Protein AF-A0A1E4MIM8-F1 (afdb_monomer_lite)

Secondary structure (DSSP, 8-state):
-HHHHHHHHH--B-HHHHHTT---B--EEEESS-GGGT--SSGGGEEEE-HHHHHHHHHHHHHHHHH--

Radius of gyration: 12.43 Å; chains: 1; bounding box: 22×32×29 Å

Foldseek 3Di:
DPPFVVQCVVVQAAPVCVVVVHGHGFDDKDFCDDVVRVTDPDSVRIGTHHPVVVVVVVVVVVVVVVVVD

Sequence (69 aa):
MRERAAVLAEEPFCRVCLERGLQVASDEVDHVVPLAWGGRDDRPNKQALCTPCHEAKSKAERAEARRRS

Structure (mmCIF, N/CA/C/O backbone):
data_AF-A0A1E4MIM8-F1
#
_entry.id   AF-A0A1E4MIM8-F1
#
loop_
_atom_site.group_PDB
_atom_site.id
_atom_site.type_symbol
_atom_site.label_atom_id
_atom_site.label_alt_id
_atom_site.label_comp_id
_atom_site.label_asym_id
_atom_site.label_entity_id
_atom_site.label_seq_id
_atom_site.pdbx_PDB_ins_code
_atom_site.Cartn_x
_atom_site.Cartn_y
_atom_site.Cartn_z
_atom_site.occupancy
_atom_site.B_iso_or_equiv
_atom_site.auth_seq_id
_atom_site.auth_comp_id
_atom_site.auth_asym_id
_atom_site.auth_atom_id
_atom_site.pdbx_PDB_model_num
ATOM 1 N N . MET A 1 1 ? -7.955 -9.350 -14.326 1.00 49.31 1 MET A N 1
ATOM 2 C CA . MET A 1 1 ? -8.682 -9.400 -13.032 1.00 49.31 1 MET A CA 1
ATOM 3 C C . MET A 1 1 ? -8.233 -10.547 -12.102 1.00 49.31 1 MET A C 1
ATOM 5 O O . MET A 1 1 ? -8.698 -10.589 -10.974 1.00 49.31 1 MET A O 1
ATOM 9 N N . ARG A 1 2 ? -7.321 -11.457 -12.500 1.00 58.50 2 ARG A N 1
ATOM 10 C CA . ARG A 1 2 ? -6.922 -12.605 -11.652 1.00 58.50 2 ARG A CA 1
ATOM 11 C C . ARG A 1 2 ? -5.960 -12.258 -10.504 1.00 58.50 2 ARG A C 1
ATOM 13 O O . ARG A 1 2 ? -5.985 -12.939 -9.491 1.00 58.50 2 ARG A O 1
ATOM 20 N N . GLU A 1 3 ? -5.171 -11.190 -10.617 1.00 78.25 3 GLU A N 1
ATOM 21 C CA . GLU A 1 3 ? -4.117 -10.900 -9.628 1.00 78.25 3 GLU A CA 1
ATOM 22 C C . GLU A 1 3 ? -4.608 -10.196 -8.360 1.00 78.25 3 GLU A C 1
ATOM 24 O O . GLU A 1 3 ? -4.155 -10.537 -7.277 1.00 78.25 3 GLU A O 1
ATOM 29 N N . ARG A 1 4 ? -5.570 -9.266 -8.451 1.00 84.56 4 ARG A N 1
ATOM 30 C CA . ARG A 1 4 ? -6.066 -8.541 -7.265 1.00 84.56 4 ARG A CA 1
ATOM 31 C C . ARG A 1 4 ? -6.741 -9.480 -6.262 1.00 84.56 4 ARG A C 1
ATOM 33 O O . ARG A 1 4 ? -6.462 -9.413 -5.074 1.00 84.56 4 ARG A O 1
ATOM 40 N N . ALA A 1 5 ? -7.608 -10.367 -6.750 1.00 87.19 5 ALA A N 1
ATOM 41 C CA . ALA A 1 5 ? -8.307 -11.330 -5.904 1.00 87.19 5 ALA A CA 1
ATOM 42 C C . ALA A 1 5 ? -7.345 -12.343 -5.261 1.00 87.19 5 ALA A C 1
ATOM 44 O O . ALA A 1 5 ? -7.521 -12.678 -4.096 1.00 87.19 5 ALA A O 1
ATOM 45 N N . ALA A 1 6 ? -6.315 -12.788 -5.992 1.00 90.81 6 ALA A N 1
ATOM 46 C CA . ALA A 1 6 ? -5.294 -13.683 -5.452 1.00 90.81 6 ALA A CA 1
ATOM 47 C C . ALA A 1 6 ? -4.498 -13.014 -4.320 1.00 90.81 6 ALA A C 1
ATOM 49 O O . ALA A 1 6 ? -4.404 -13.575 -3.234 1.00 90.81 6 ALA A O 1
ATOM 50 N N . VAL A 1 7 ? -4.027 -11.779 -4.532 1.00 91.12 7 VAL A N 1
ATOM 51 C CA . VAL A 1 7 ? -3.263 -11.039 -3.516 1.00 91.12 7 VAL A CA 1
ATOM 52 C C . VAL A 1 7 ? -4.096 -10.791 -2.256 1.00 91.12 7 VAL A C 1
ATOM 54 O O . VAL A 1 7 ? -3.589 -10.990 -1.159 1.00 91.12 7 VAL A O 1
ATOM 57 N N . LEU A 1 8 ? -5.373 -10.415 -2.391 1.00 92.06 8 LEU A N 1
ATOM 58 C CA . LEU A 1 8 ? -6.262 -10.221 -1.236 1.00 92.06 8 LEU A CA 1
ATOM 59 C C . LEU A 1 8 ? -6.593 -11.529 -0.507 1.00 92.06 8 LEU A C 1
ATOM 61 O O . LEU A 1 8 ? -6.803 -11.515 0.700 1.00 92.06 8 LEU A O 1
ATOM 65 N N . ALA A 1 9 ? -6.638 -12.660 -1.214 1.00 92.19 9 ALA A N 1
ATOM 66 C CA . ALA A 1 9 ? -6.839 -13.962 -0.583 1.00 92.19 9 ALA A CA 1
ATOM 67 C C . ALA A 1 9 ? -5.590 -14.434 0.185 1.00 92.19 9 ALA A C 1
ATOM 69 O O . ALA A 1 9 ? -5.717 -15.039 1.246 1.00 92.19 9 ALA A O 1
ATOM 70 N N . GLU A 1 10 ? -4.393 -14.153 -0.336 1.00 93.06 10 GLU A N 1
ATOM 71 C CA . GLU A 1 10 ? -3.119 -14.458 0.329 1.00 93.06 10 GLU A CA 1
ATOM 72 C C . GLU A 1 10 ? -2.833 -13.514 1.507 1.00 93.06 10 GLU A C 1
ATOM 74 O O . GLU A 1 10 ? -2.267 -13.927 2.517 1.00 93.06 10 GLU A O 1
ATOM 79 N N . GLU A 1 11 ? -3.228 -12.247 1.385 1.00 93.75 11 GLU A N 1
ATOM 80 C CA . GLU A 1 11 ? -3.058 -11.205 2.397 1.00 93.75 11 GLU A CA 1
ATOM 81 C C . GLU A 1 11 ? -4.424 -10.602 2.763 1.00 93.75 11 GLU A C 1
ATOM 83 O O . GLU A 1 11 ? -4.734 -9.482 2.351 1.00 93.75 11 GLU A O 1
ATOM 88 N N . PRO A 1 12 ? -5.254 -11.314 3.553 1.00 94.62 12 PRO A N 1
ATOM 89 C CA . PRO A 1 12 ? -6.607 -10.865 3.908 1.00 94.62 12 PRO 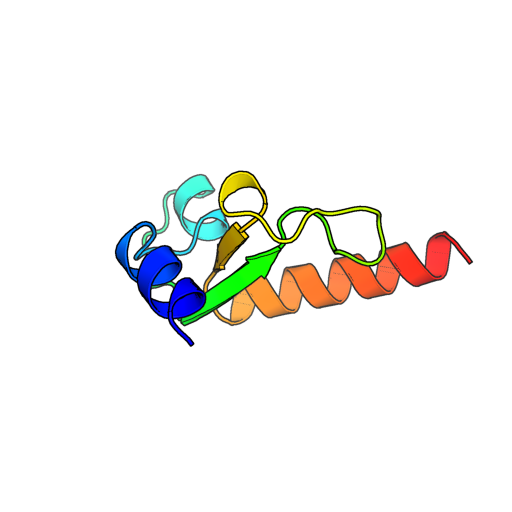A CA 1
ATOM 90 C C . PRO A 1 12 ? -6.625 -9.671 4.871 1.00 94.62 12 PRO A C 1
ATOM 92 O O . PRO A 1 12 ? -7.670 -9.061 5.100 1.00 94.62 12 PRO A O 1
ATOM 95 N N . PHE A 1 13 ? -5.473 -9.327 5.447 1.00 96.62 13 PHE A N 1
ATOM 96 C CA . PHE A 1 13 ? -5.313 -8.183 6.328 1.00 96.62 13 PHE A CA 1
ATOM 97 C C . PHE A 1 13 ? -4.336 -7.175 5.730 1.00 96.62 13 PHE A C 1
ATOM 99 O O . PHE A 1 13 ? -3.364 -7.535 5.068 1.00 96.62 13 PHE A O 1
ATOM 106 N N . CYS A 1 14 ? -4.579 -5.898 6.009 1.00 97.06 14 CYS A N 1
ATOM 107 C CA . CYS A 1 14 ? -3.709 -4.797 5.640 1.00 97.06 14 CYS A CA 1
ATOM 108 C C . CYS A 1 14 ? -2.308 -5.009 6.223 1.00 97.06 14 CYS A C 1
ATOM 110 O O . CYS A 1 14 ? -2.134 -5.027 7.446 1.00 97.06 14 CYS A O 1
ATOM 112 N N . ARG A 1 15 ? -1.304 -5.096 5.346 1.00 95.75 15 ARG A N 1
ATOM 113 C CA . ARG A 1 15 ? 0.097 -5.324 5.720 1.00 95.75 15 ARG A CA 1
ATOM 114 C C . ARG A 1 15 ? 0.618 -4.272 6.706 1.00 95.75 15 ARG A C 1
ATOM 116 O O . ARG A 1 15 ? 1.177 -4.626 7.736 1.00 95.75 15 ARG A O 1
ATOM 123 N N . VAL A 1 16 ? 0.328 -2.994 6.453 1.00 95.94 16 VAL A N 1
ATOM 124 C CA . VAL A 1 16 ? 0.744 -1.871 7.318 1.00 95.94 16 VAL A CA 1
ATOM 125 C C . VAL A 1 16 ? 0.062 -1.912 8.690 1.00 95.94 16 VAL A C 1
ATOM 127 O O . VAL A 1 16 ? 0.656 -1.533 9.699 1.00 95.94 16 VAL A O 1
ATOM 130 N N . CYS A 1 17 ? -1.197 -2.348 8.755 1.00 97.00 17 CYS A N 1
ATOM 131 C CA . CYS A 1 17 ? -1.896 -2.508 10.029 1.00 97.00 17 CYS A CA 1
ATOM 132 C C . CYS A 1 17 ? -1.354 -3.711 10.805 1.00 97.00 17 CYS A C 1
ATOM 134 O O . CYS A 1 17 ? -1.131 -3.585 12.008 1.00 97.00 17 CYS A O 1
ATOM 136 N N . LEU A 1 18 ? -1.079 -4.830 10.127 1.00 95.88 18 LEU A N 1
ATOM 137 C CA . LEU A 1 18 ? -0.500 -6.023 10.746 1.00 95.88 18 LEU A CA 1
ATOM 138 C C . LEU A 1 18 ? 0.857 -5.731 11.391 1.00 95.88 18 LEU A C 1
ATOM 140 O O . LEU A 1 18 ? 1.087 -6.152 12.522 1.00 95.88 18 LEU A O 1
ATOM 144 N N . GLU A 1 19 ? 1.716 -4.950 10.731 1.00 94.50 19 GLU A N 1
ATOM 145 C CA . GLU A 1 19 ? 3.000 -4.497 11.292 1.00 94.50 19 GLU A CA 1
ATOM 146 C C . GLU A 1 19 ? 2.836 -3.676 12.582 1.00 94.50 19 GLU A C 1
ATOM 148 O O . GLU A 1 19 ? 3.735 -3.631 13.419 1.00 94.50 19 GLU A O 1
ATOM 153 N N . ARG A 1 20 ? 1.668 -3.052 12.776 1.00 95.44 20 ARG A N 1
ATOM 154 C CA . ARG A 1 20 ? 1.300 -2.301 13.987 1.00 95.44 20 ARG A CA 1
ATOM 155 C C . ARG A 1 20 ? 0.544 -3.151 15.014 1.00 95.44 20 ARG A C 1
ATOM 157 O O . ARG A 1 20 ? 0.067 -2.609 16.006 1.00 95.44 20 ARG A O 1
ATOM 164 N N . GLY A 1 21 ? 0.390 -4.454 14.773 1.00 96.25 21 GLY A N 1
ATOM 165 C CA . GLY A 1 21 ? -0.391 -5.365 15.614 1.00 96.25 21 GLY A CA 1
ATOM 166 C C . GLY A 1 21 ? -1.910 -5.248 15.437 1.00 96.25 21 GLY A C 1
ATOM 167 O O . GLY A 1 21 ? -2.660 -5.747 16.272 1.00 96.25 21 GLY A O 1
ATOM 168 N N . LEU A 1 22 ? -2.382 -4.595 14.370 1.00 96.44 22 LEU A N 1
ATOM 169 C CA . LEU A 1 22 ? -3.802 -4.403 14.070 1.00 96.44 22 LEU A CA 1
ATOM 170 C C . LEU A 1 22 ? -4.251 -5.333 12.936 1.00 96.44 22 LEU A C 1
ATOM 172 O O . LEU A 1 22 ? -3.675 -5.336 11.851 1.00 96.44 22 LEU A O 1
ATOM 176 N N . GLN A 1 23 ? -5.336 -6.074 13.151 1.00 95.81 23 GLN A N 1
ATOM 177 C CA . GLN A 1 23 ? -5.944 -6.928 12.126 1.00 95.81 23 GLN A CA 1
ATOM 178 C C . GLN A 1 23 ? -7.085 -6.175 11.439 1.00 95.81 23 GLN A C 1
ATOM 180 O O . GLN A 1 23 ? -8.241 -6.254 11.844 1.00 95.81 23 GLN A O 1
ATOM 185 N N . VAL A 1 24 ? -6.743 -5.397 10.414 1.00 96.75 24 VAL A N 1
ATOM 186 C CA . VAL A 1 24 ? -7.712 -4.664 9.585 1.00 96.75 24 VAL A CA 1
ATOM 187 C C . VAL A 1 24 ? -7.820 -5.374 8.246 1.00 96.75 24 VAL A C 1
ATOM 189 O O . VAL A 1 24 ? -6.785 -5.687 7.667 1.00 96.75 24 VAL A O 1
ATOM 192 N N . ALA A 1 25 ? -9.035 -5.624 7.755 1.00 96.75 25 ALA A N 1
ATOM 193 C CA . ALA A 1 25 ? -9.236 -6.255 6.451 1.00 96.75 25 ALA A CA 1
ATOM 194 C C . ALA A 1 25 ? -8.566 -5.438 5.335 1.00 96.75 25 ALA A C 1
ATOM 196 O O . ALA A 1 25 ? -8.622 -4.206 5.339 1.00 96.75 25 ALA A O 1
ATOM 197 N N . SER A 1 26 ? -7.911 -6.124 4.404 1.00 96.25 26 SER A N 1
ATOM 198 C CA . SER A 1 26 ? -7.438 -5.502 3.173 1.00 96.25 26 SER A CA 1
ATOM 199 C C . SER A 1 26 ? -8.580 -5.425 2.163 1.00 96.25 26 SER A C 1
ATOM 201 O O . SER A 1 26 ? -9.380 -6.348 2.012 1.00 96.25 26 SER A O 1
ATOM 203 N N . ASP A 1 27 ? -8.661 -4.301 1.466 1.00 94.94 27 ASP A N 1
ATOM 204 C CA . ASP A 1 27 ? -9.669 -4.063 0.435 1.00 94.94 27 ASP A CA 1
ATOM 205 C C . ASP A 1 27 ? -9.031 -3.678 -0.897 1.00 94.94 27 ASP A C 1
ATOM 207 O O . ASP A 1 27 ? -9.650 -3.915 -1.933 1.00 94.94 27 ASP A O 1
ATOM 211 N N . GLU A 1 28 ? -7.782 -3.207 -0.886 1.00 95.00 28 GLU A N 1
ATOM 212 C CA . GLU A 1 28 ? -7.024 -2.688 -2.021 1.00 95.00 28 GLU A CA 1
ATOM 213 C C . GLU A 1 28 ? -5.688 -3.430 -2.183 1.00 95.00 28 GLU A C 1
ATOM 215 O O . GLU A 1 28 ? -5.094 -3.920 -1.219 1.00 95.00 28 GLU A O 1
ATOM 220 N N . VAL A 1 29 ? -5.200 -3.502 -3.423 1.00 94.94 29 VAL A N 1
ATOM 221 C CA . VAL A 1 29 ? -3.873 -4.043 -3.749 1.00 94.94 29 VAL A CA 1
ATOM 222 C C . VAL A 1 29 ? -3.054 -2.928 -4.359 1.00 94.94 29 VAL A C 1
ATOM 224 O O . VAL A 1 29 ? -3.496 -2.303 -5.320 1.00 94.94 29 VAL A O 1
ATOM 227 N N . ASP A 1 30 ? -1.862 -2.725 -3.820 1.00 95.00 30 ASP A N 1
ATOM 228 C CA . ASP A 1 30 ? -0.970 -1.644 -4.210 1.00 95.00 30 ASP A CA 1
ATOM 229 C C . ASP A 1 30 ? 0.454 -2.167 -4.429 1.00 95.00 30 ASP A C 1
ATOM 231 O O . ASP A 1 30 ? 0.825 -3.243 -3.943 1.00 95.00 30 ASP A O 1
ATOM 235 N N . HIS A 1 31 ? 1.264 -1.408 -5.160 1.00 95.62 31 HIS A N 1
ATOM 236 C CA . HIS A 1 31 ? 2.673 -1.720 -5.356 1.00 95.62 31 HIS A CA 1
ATOM 237 C C . HIS A 1 31 ? 3.502 -1.214 -4.170 1.00 95.62 31 HIS A C 1
ATOM 239 O O . HIS A 1 31 ? 3.338 -0.077 -3.736 1.00 95.62 31 HIS A O 1
ATOM 245 N N . VAL A 1 32 ? 4.416 -2.026 -3.635 1.00 94.56 32 VAL A N 1
ATOM 246 C CA . VAL A 1 32 ? 5.339 -1.628 -2.553 1.00 94.56 32 VAL A CA 1
ATOM 247 C C . VAL A 1 32 ? 6.247 -0.496 -3.024 1.00 94.56 32 VAL A C 1
ATOM 249 O O . VAL A 1 32 ? 6.359 0.528 -2.355 1.00 94.56 32 VAL A O 1
ATOM 252 N N . VAL A 1 33 ? 6.835 -0.661 -4.207 1.00 94.12 33 VAL A N 1
ATOM 253 C CA . VAL A 1 33 ? 7.537 0.385 -4.949 1.00 94.12 33 VAL A CA 1
ATOM 254 C C . VAL A 1 33 ? 6.658 0.792 -6.132 1.00 94.12 33 VAL A C 1
ATOM 256 O O . VAL A 1 33 ? 6.333 -0.077 -6.949 1.00 94.12 33 VAL A O 1
ATOM 259 N N . PRO A 1 34 ? 6.294 2.079 -6.282 1.00 93.62 34 PRO A N 1
ATOM 260 C CA . PRO A 1 34 ? 5.544 2.551 -7.440 1.00 93.62 34 PRO A CA 1
ATOM 261 C C . PRO A 1 34 ? 6.219 2.185 -8.757 1.00 93.62 34 PRO A C 1
ATOM 263 O O . PRO A 1 34 ? 7.436 2.320 -8.904 1.00 93.62 34 PRO A O 1
ATOM 266 N N . LEU A 1 35 ? 5.420 1.825 -9.761 1.00 92.56 35 LEU A N 1
ATOM 267 C CA . LEU A 1 35 ? 5.924 1.564 -11.115 1.00 92.56 35 LEU A CA 1
ATOM 268 C C . LEU A 1 35 ? 6.676 2.780 -11.684 1.00 92.56 35 LEU A C 1
ATOM 270 O O . LEU A 1 35 ? 7.720 2.633 -12.313 1.00 92.56 35 LEU A O 1
ATOM 274 N N . ALA A 1 36 ? 6.202 3.992 -11.374 1.00 90.44 36 ALA A N 1
ATOM 275 C CA . ALA A 1 36 ? 6.850 5.247 -11.763 1.00 90.44 36 ALA A CA 1
ATOM 276 C C . ALA A 1 36 ? 8.266 5.423 -11.181 1.00 90.44 36 ALA A C 1
ATOM 278 O O . ALA A 1 36 ? 9.035 6.241 -11.677 1.00 90.44 36 ALA A O 1
ATOM 279 N N . TRP A 1 37 ? 8.616 4.677 -10.129 1.00 91.62 37 TRP A N 1
ATOM 280 C CA . TRP A 1 37 ? 9.931 4.700 -9.484 1.00 91.62 37 TRP A CA 1
ATOM 281 C C . TRP A 1 37 ? 10.760 3.444 -9.785 1.00 91.62 37 TRP A C 1
ATOM 283 O O . TRP A 1 37 ? 11.736 3.171 -9.091 1.00 91.62 37 TRP A O 1
ATOM 293 N N . GLY A 1 38 ? 10.385 2.672 -10.811 1.00 93.31 38 GLY A N 1
ATOM 294 C CA . GLY A 1 38 ? 11.076 1.437 -11.193 1.00 93.31 38 GLY A CA 1
ATOM 295 C C . GLY A 1 38 ? 10.579 0.185 -10.465 1.00 93.31 38 GLY A C 1
ATOM 296 O O . GLY A 1 38 ? 11.240 -0.852 -10.513 1.00 93.31 38 GLY A O 1
ATOM 297 N N . GLY A 1 39 ? 9.423 0.257 -9.797 1.00 92.75 39 GLY A N 1
ATOM 298 C CA . GLY A 1 39 ? 8.739 -0.921 -9.275 1.00 92.75 39 GLY A CA 1
ATOM 299 C C . GLY A 1 39 ? 8.347 -1.894 -10.388 1.00 92.75 39 GLY A C 1
ATOM 300 O O . GLY A 1 39 ? 8.016 -1.484 -11.500 1.00 92.75 39 GLY A O 1
ATOM 301 N N . ARG A 1 40 ? 8.373 -3.196 -10.090 1.00 93.12 40 ARG A N 1
ATOM 30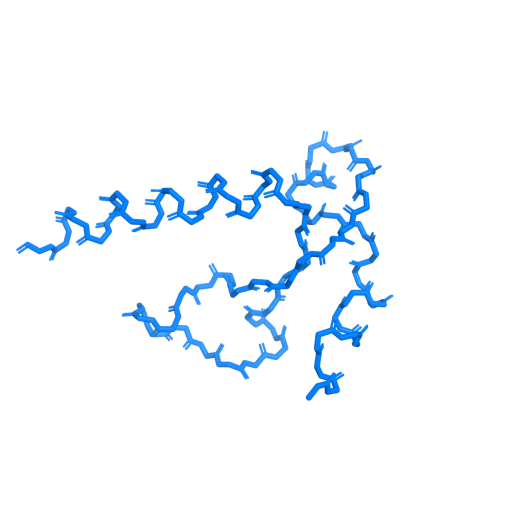2 C CA . ARG A 1 40 ? 7.927 -4.246 -11.019 1.00 93.12 40 ARG A CA 1
ATOM 303 C C . ARG A 1 40 ? 6.461 -4.576 -10.784 1.00 93.12 40 ARG A C 1
ATOM 305 O O . ARG A 1 40 ? 5.986 -4.500 -9.656 1.00 93.12 40 ARG A O 1
ATOM 312 N N . ASP A 1 41 ? 5.746 -4.987 -11.823 1.00 91.12 41 ASP A N 1
ATOM 313 C CA . ASP A 1 41 ? 4.372 -5.477 -11.674 1.00 91.12 41 ASP A CA 1
ATOM 314 C C . ASP A 1 41 ? 4.353 -6.989 -11.388 1.00 91.12 41 ASP A C 1
ATOM 316 O O . ASP A 1 41 ? 3.770 -7.778 -12.124 1.00 91.12 41 ASP A O 1
ATOM 320 N N . ASP A 1 42 ? 5.058 -7.408 -10.335 1.00 92.25 42 ASP A N 1
ATOM 321 C CA . ASP A 1 42 ? 5.155 -8.80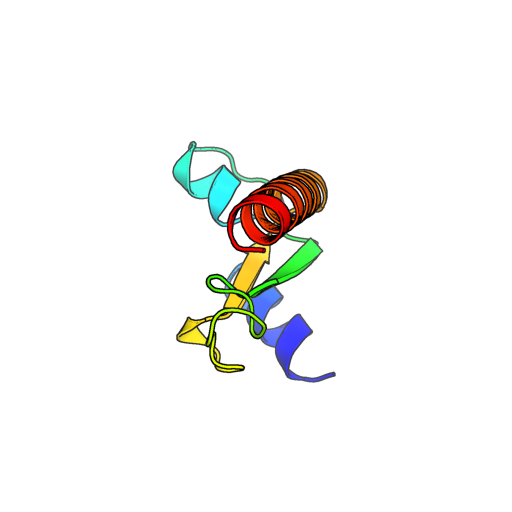5 -9.909 1.00 92.25 42 ASP A CA 1
ATOM 322 C C . ASP A 1 42 ? 4.593 -9.001 -8.493 1.00 92.25 42 ASP A C 1
ATOM 324 O O . ASP A 1 42 ? 4.418 -8.052 -7.727 1.00 92.25 42 ASP A O 1
ATOM 328 N N . ARG A 1 43 ? 4.266 -10.250 -8.136 1.00 91.50 43 ARG A N 1
ATOM 329 C CA . ARG A 1 43 ? 3.697 -10.582 -6.819 1.00 91.50 43 ARG A CA 1
ATOM 330 C C . ARG A 1 43 ? 4.549 -10.089 -5.633 1.00 91.50 43 ARG A C 1
ATOM 332 O O . ARG A 1 43 ? 3.945 -9.592 -4.681 1.00 91.50 43 ARG A O 1
ATOM 339 N N . PRO A 1 44 ? 5.896 -10.183 -5.659 1.00 92.38 44 PRO A N 1
ATOM 340 C CA . PRO A 1 44 ? 6.750 -9.644 -4.599 1.00 92.38 44 PRO A CA 1
ATOM 341 C C . PRO A 1 44 ? 6.606 -8.136 -4.376 1.00 92.38 44 PRO A C 1
ATOM 343 O O . PRO A 1 44 ? 6.741 -7.679 -3.243 1.00 92.38 44 PRO A O 1
ATOM 346 N N . ASN A 1 45 ? 6.325 -7.367 -5.430 1.00 95.00 45 ASN A N 1
ATOM 347 C CA . ASN A 1 45 ? 6.086 -5.933 -5.321 1.00 95.00 45 ASN A CA 1
ATOM 348 C C . ASN A 1 45 ? 4.612 -5.584 -5.060 1.00 95.00 45 ASN A C 1
ATOM 350 O O . ASN A 1 45 ? 4.282 -4.407 -5.054 1.00 95.00 45 ASN A O 1
ATOM 354 N N . LYS A 1 46 ? 3.714 -6.553 -4.846 1.00 94.62 46 LYS A N 1
ATOM 355 C CA . LYS A 1 46 ? 2.304 -6.303 -4.498 1.00 94.62 46 LYS A CA 1
ATOM 356 C C . LYS A 1 46 ? 2.084 -6.495 -3.002 1.00 94.62 46 LYS A C 1
ATOM 358 O O . LYS A 1 46 ? 2.584 -7.451 -2.413 1.00 94.62 46 LYS A O 1
ATOM 363 N N . GLN A 1 47 ? 1.303 -5.605 -2.406 1.00 95.12 47 GLN A N 1
ATOM 364 C CA . GLN A 1 47 ? 0.871 -5.669 -1.011 1.00 95.12 47 GLN A CA 1
ATOM 365 C C . GLN A 1 47 ? -0.629 -5.409 -0.905 1.00 95.12 47 GLN A C 1
ATOM 367 O O . GLN A 1 47 ? -1.186 -4.629 -1.681 1.00 95.12 47 GLN A O 1
ATOM 372 N N . ALA A 1 48 ? -1.273 -6.042 0.072 1.00 96.62 48 ALA A N 1
ATOM 373 C CA . ALA A 1 48 ? -2.669 -5.785 0.387 1.00 96.62 48 ALA A CA 1
ATOM 374 C C . ALA A 1 48 ? -2.789 -4.723 1.489 1.00 96.62 48 ALA A C 1
ATOM 376 O O . ALA A 1 48 ? -2.141 -4.811 2.537 1.00 96.62 48 ALA A O 1
ATOM 377 N N . LEU A 1 49 ? -3.627 -3.714 1.261 1.00 97.12 49 LEU A N 1
ATOM 378 C CA . LEU A 1 49 ? -3.834 -2.586 2.167 1.00 97.12 49 LEU A CA 1
ATOM 379 C C . LEU A 1 49 ? -5.329 -2.357 2.401 1.00 97.12 49 LEU A C 1
ATOM 381 O O . LEU A 1 49 ? -6.170 -2.694 1.570 1.00 97.12 49 LEU A O 1
ATOM 385 N N . CYS A 1 50 ? -5.660 -1.775 3.551 1.00 97.19 50 CYS A N 1
ATOM 386 C CA . CYS A 1 50 ? -6.963 -1.152 3.745 1.00 97.19 50 CYS A CA 1
ATOM 387 C C . CYS A 1 50 ? -6.968 0.228 3.079 1.00 97.19 50 CYS A C 1
ATOM 389 O O . CYS A 1 50 ? -5.914 0.871 2.969 1.00 97.19 50 CYS A O 1
ATOM 391 N N . THR A 1 51 ? -8.150 0.712 2.703 1.00 96.50 51 THR A N 1
ATOM 392 C CA . THR A 1 51 ? -8.316 2.005 2.021 1.00 96.50 51 THR A CA 1
ATOM 393 C C . THR A 1 51 ? -7.566 3.155 2.725 1.00 96.50 51 THR A C 1
ATOM 395 O O . THR A 1 51 ? -6.796 3.843 2.054 1.00 96.50 51 THR A O 1
ATOM 398 N N . PRO A 1 52 ? -7.641 3.341 4.064 1.00 96.50 52 PRO A N 1
ATOM 399 C CA . PRO A 1 52 ? -6.918 4.428 4.737 1.00 96.50 52 PRO A CA 1
ATOM 400 C C . PRO A 1 52 ? -5.391 4.353 4.595 1.00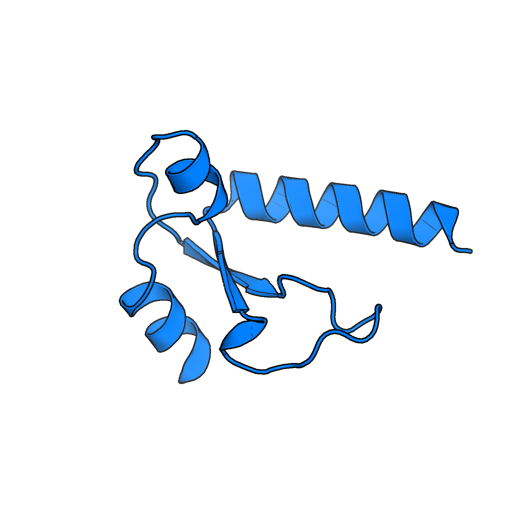 96.50 52 PRO A C 1
ATOM 402 O O . PRO A 1 52 ? -4.720 5.376 4.442 1.00 96.50 52 PRO A O 1
ATOM 405 N N . CYS A 1 53 ? -4.817 3.147 4.656 1.00 97.00 53 CYS A N 1
ATOM 406 C CA . CYS A 1 53 ? -3.376 2.958 4.489 1.00 97.00 53 CYS A CA 1
ATOM 407 C C . CYS A 1 53 ? -2.950 3.164 3.034 1.00 97.00 53 CYS A C 1
ATOM 409 O O . CYS A 1 53 ? -1.901 3.764 2.792 1.00 97.00 53 CYS A O 1
ATOM 411 N N . HIS A 1 54 ? -3.774 2.721 2.084 1.00 97.00 54 HIS A N 1
ATOM 412 C CA . HIS A 1 54 ? -3.547 2.942 0.660 1.00 97.00 54 HIS A CA 1
ATOM 413 C C . HIS A 1 54 ? -3.555 4.441 0.309 1.00 97.00 54 HIS A C 1
ATOM 415 O O . HIS A 1 54 ? -2.617 4.940 -0.319 1.00 97.00 54 HIS A O 1
ATOM 421 N N . GLU A 1 55 ? -4.540 5.200 0.797 1.00 96.44 55 GLU A N 1
ATOM 422 C CA . GLU A 1 55 ? -4.603 6.652 0.590 1.00 96.44 55 GLU A CA 1
ATOM 423 C C . GLU A 1 55 ? -3.411 7.385 1.220 1.00 96.44 55 GLU A C 1
ATOM 425 O O . GLU A 1 55 ? -2.825 8.283 0.604 1.00 96.44 55 GLU A O 1
ATOM 430 N N . ALA A 1 56 ? -3.015 6.989 2.436 1.00 96.12 56 ALA A N 1
ATOM 431 C CA . ALA A 1 56 ? -1.856 7.560 3.114 1.00 96.12 56 ALA A CA 1
ATOM 432 C C . ALA A 1 56 ? -0.560 7.336 2.317 1.00 96.12 56 ALA A C 1
ATOM 434 O O . ALA A 1 56 ? 0.216 8.282 2.140 1.00 96.12 56 ALA A O 1
ATOM 435 N N . LYS A 1 57 ? -0.354 6.122 1.789 1.00 94.69 57 LYS A N 1
ATOM 436 C CA . LYS A 1 57 ? 0.785 5.797 0.921 1.00 94.69 57 LYS A CA 1
ATOM 437 C C . LYS A 1 57 ? 0.755 6.621 -0.365 1.00 94.69 57 LYS A C 1
ATOM 439 O O . LYS A 1 57 ? 1.711 7.346 -0.636 1.00 94.69 57 LYS A O 1
ATOM 444 N N . SER A 1 58 ? -0.373 6.625 -1.075 1.00 94.50 58 SER A N 1
ATOM 445 C CA . SER A 1 58 ? -0.568 7.425 -2.291 1.00 94.50 58 SER A CA 1
ATOM 446 C C . SER A 1 58 ? -0.239 8.910 -2.079 1.00 94.50 58 SER A C 1
ATOM 448 O O . SER A 1 58 ? 0.392 9.555 -2.921 1.00 94.50 58 SER A O 1
ATOM 450 N N . LYS A 1 59 ? -0.645 9.488 -0.940 1.00 95.56 59 LY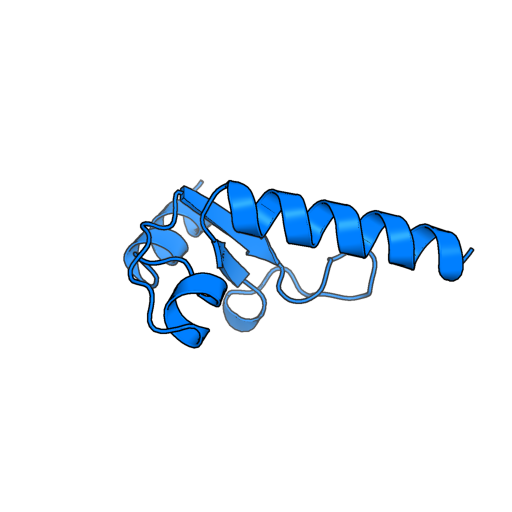S A N 1
ATOM 451 C CA . LYS A 1 59 ? -0.340 10.884 -0.598 1.00 95.56 59 LYS A CA 1
ATOM 452 C C . LYS A 1 59 ? 1.155 11.106 -0.359 1.00 95.56 59 LYS A C 1
ATOM 454 O O . LYS A 1 59 ? 1.692 12.103 -0.848 1.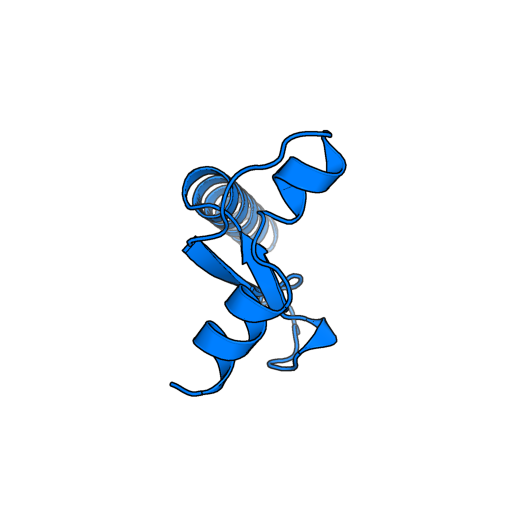00 95.56 59 LYS A O 1
ATOM 459 N N . ALA A 1 60 ? 1.813 10.209 0.374 1.00 94.38 60 ALA A N 1
ATOM 460 C CA . ALA A 1 60 ? 3.251 10.284 0.625 1.00 94.38 60 ALA A CA 1
ATOM 461 C C . ALA A 1 60 ? 4.053 10.195 -0.683 1.00 94.38 60 ALA A C 1
ATOM 463 O O . ALA A 1 60 ? 4.958 10.994 -0.912 1.00 94.38 60 ALA A O 1
ATOM 464 N N . GLU A 1 61 ? 3.657 9.304 -1.588 1.00 94.19 61 GLU A N 1
ATOM 465 C CA . GLU A 1 61 ? 4.319 9.112 -2.881 1.00 94.19 61 GLU A CA 1
ATOM 466 C C . GLU A 1 61 ? 4.164 10.313 -3.804 1.00 94.19 61 GLU A C 1
ATOM 468 O O . GLU A 1 61 ? 5.128 10.749 -4.428 1.00 94.19 61 GLU A O 1
ATOM 473 N N . ARG A 1 62 ? 2.976 10.924 -3.839 1.00 92.69 62 ARG A N 1
ATOM 474 C CA . ARG A 1 62 ? 2.768 12.184 -4.566 1.00 92.69 62 ARG A CA 1
ATOM 475 C C . ARG A 1 62 ? 3.625 13.315 -4.003 1.00 92.69 62 ARG A C 1
ATOM 477 O O . ARG A 1 62 ? 4.119 14.137 -4.773 1.00 92.69 62 ARG A O 1
ATOM 484 N N . ALA A 1 63 ? 3.781 13.388 -2.681 1.00 93.50 63 ALA A N 1
ATOM 485 C CA . ALA A 1 63 ? 4.631 14.393 -2.050 1.00 93.50 63 ALA A CA 1
ATOM 486 C C . ALA A 1 63 ? 6.112 14.175 -2.395 1.00 93.50 63 ALA A C 1
ATOM 488 O O . ALA A 1 63 ? 6.805 15.136 -2.714 1.00 93.50 63 ALA A O 1
ATOM 489 N N . GLU A 1 64 ? 6.574 12.927 -2.387 1.00 92.50 64 GLU A N 1
ATOM 490 C CA . GLU A 1 64 ? 7.940 12.551 -2.759 1.00 92.50 64 GLU A CA 1
ATOM 491 C C . GLU A 1 64 ? 8.216 12.781 -4.253 1.00 92.50 64 GLU A C 1
ATOM 493 O O . GLU A 1 64 ? 9.250 13.337 -4.611 1.00 92.50 64 GLU A O 1
ATOM 498 N N . ALA A 1 65 ? 7.268 12.456 -5.136 1.00 90.25 65 ALA A N 1
ATOM 499 C CA . ALA A 1 65 ? 7.396 12.714 -6.570 1.00 90.25 65 ALA A CA 1
ATOM 500 C C . ALA A 1 65 ? 7.611 14.208 -6.873 1.00 90.25 65 ALA A C 1
ATOM 502 O O . ALA A 1 65 ? 8.423 14.543 -7.728 1.00 90.25 65 ALA A O 1
ATOM 503 N N . ARG A 1 66 ? 6.952 15.104 -6.123 1.00 89.50 66 ARG A N 1
ATOM 504 C CA . ARG A 1 66 ? 7.157 16.563 -6.217 1.00 89.50 66 ARG A CA 1
ATOM 505 C C . ARG A 1 66 ? 8.505 17.041 -5.675 1.00 89.50 66 ARG A C 1
ATOM 507 O O . ARG A 1 66 ? 8.911 18.148 -5.990 1.00 89.50 66 ARG A O 1
ATOM 514 N N . ARG A 1 67 ? 9.167 16.264 -4.813 1.00 87.00 67 ARG A N 1
ATOM 515 C CA . ARG A 1 67 ? 10.516 16.585 -4.309 1.00 87.00 67 ARG A CA 1
ATOM 516 C C . ARG A 1 67 ? 11.613 16.142 -5.273 1.00 87.00 67 ARG A C 1
ATOM 518 O O . ARG A 1 67 ? 12.728 16.637 -5.179 1.00 87.00 67 ARG A O 1
ATOM 525 N N . ARG A 1 68 ? 11.304 15.179 -6.145 1.00 79.12 68 ARG A N 1
ATOM 526 C CA . ARG A 1 68 ? 12.223 14.603 -7.137 1.00 79.12 68 ARG A CA 1
ATOM 527 C C . ARG A 1 68 ? 12.197 15.320 -8.490 1.00 79.12 68 ARG A C 1
ATOM 529 O O . ARG A 1 68 ? 13.032 15.000 -9.330 1.00 79.12 68 ARG A O 1
ATOM 536 N N . SER A 1 69 ? 11.236 16.221 -8.701 1.00 62.78 69 SER A N 1
ATOM 537 C CA . SER A 1 69 ? 11.139 17.115 -9.864 1.00 62.78 69 SER A CA 1
ATOM 538 C C . SER A 1 69 ? 11.954 18.381 -9.658 1.00 62.78 69 SER A C 1
ATOM 540 O O . SER A 1 69 ? 12.649 18.783 -10.612 1.00 62.78 69 SER A O 1
#

pLDDT: mean 91.98, std 8.4, range [49.31, 97.19]